Protein AF-A0A7S1H523-F1 (afdb_monomer_lite)

Organism: NCBI:txid33649

Secondary structure (DSSP, 8-state):
-HHHHHHHHHHHHHHHHHHHHHHHHHHHH-HHHHHHTTTTPPPGGGSTT---HHHHHHHHHHHHHH--HHHHHHHHHHHHHHHTT--TTS-HHHHHHHH-SPPP---

Foldseek 3Di:
DVVVVVVVVVVVVVVVVVVVLLVLLCVQPNPVCVVPVCPPQDQLVPDPQSDQRVLLSVLVSCCRRPVCVVVSCVVCVVVVVLVVQDDPVDDPVVSVVVSPDDDDDDD

pLDDT: mean 85.49, std 13.25, range [42.16, 98.44]

Radius of gyration: 18.74 Å; chains: 1; bounding box: 53×31×42 Å

Structure (mmCIF, N/CA/C/O backbone):
data_AF-A0A7S1H523-F1
#
_entry.id   AF-A0A7S1H523-F1
#
loop_
_atom_site.group_PDB
_atom_site.id
_atom_site.type_symbol
_atom_site.label_atom_id
_atom_site.label_alt_id
_atom_site.label_comp_id
_atom_site.label_asym_id
_atom_site.label_entity_id
_atom_site.label_seq_id
_atom_site.pdbx_PDB_ins_code
_atom_site.Cartn_x
_atom_site.Cartn_y
_atom_site.Cartn_z
_atom_site.occupancy
_atom_site.B_iso_or_equiv
_atom_site.auth_seq_id
_atom_site.auth_comp_id
_atom_site.auth_asym_id
_atom_site.auth_atom_id
_atom_site.pdbx_PDB_model_num
ATOM 1 N N . HIS A 1 1 ? -36.686 19.064 3.602 1.00 57.94 1 HIS A N 1
ATOM 2 C CA . HIS A 1 1 ? -36.264 18.613 4.942 1.00 57.94 1 HIS A CA 1
ATOM 3 C C . HIS A 1 1 ? -35.858 17.137 4.972 1.00 57.94 1 HIS A C 1
ATOM 5 O O . HIS A 1 1 ? -34.732 16.890 5.360 1.00 57.94 1 HIS A O 1
ATOM 11 N N . LEU A 1 2 ? -36.678 16.188 4.489 1.00 59.16 2 LEU A N 1
ATOM 12 C CA . LEU A 1 2 ? -36.365 14.738 4.492 1.00 59.16 2 LEU A CA 1
ATOM 13 C C . LEU A 1 2 ? -35.076 14.328 3.739 1.00 59.16 2 LEU A C 1
ATOM 15 O O . LEU A 1 2 ? -34.308 13.517 4.229 1.00 59.16 2 LEU A O 1
ATOM 19 N N . LEU A 1 3 ? -34.782 14.931 2.582 1.00 65.19 3 LEU A N 1
ATOM 20 C CA . LEU A 1 3 ? -33.581 14.584 1.800 1.00 65.19 3 LEU A CA 1
ATOM 21 C C . LEU A 1 3 ? -32.260 15.055 2.431 1.00 65.19 3 LEU A C 1
ATOM 23 O O . LEU A 1 3 ? -31.222 14.461 2.170 1.00 65.19 3 LEU A O 1
ATOM 27 N N . LEU A 1 4 ? -32.284 16.123 3.234 1.00 64.56 4 LEU A N 1
ATOM 28 C CA . LEU A 1 4 ? -31.086 16.632 3.914 1.00 64.56 4 LEU A CA 1
ATOM 29 C C . LEU A 1 4 ? -30.736 15.757 5.123 1.00 64.56 4 LEU A C 1
ATOM 31 O O . LEU A 1 4 ? -29.578 15.384 5.268 1.00 64.56 4 LEU A O 1
ATOM 35 N N . SER A 1 5 ? -31.740 15.335 5.902 1.00 73.06 5 SER A N 1
ATOM 36 C CA . SER A 1 5 ? -31.536 14.423 7.036 1.00 73.06 5 SER A CA 1
ATOM 37 C C . SER A 1 5 ? -31.025 13.046 6.605 1.00 73.06 5 SER A C 1
ATOM 39 O O . SER A 1 5 ? -30.196 12.459 7.294 1.00 73.06 5 SER A O 1
ATOM 41 N N . ASP A 1 6 ? -31.460 12.546 5.443 1.00 76.31 6 ASP A N 1
ATOM 42 C CA . ASP A 1 6 ? -30.978 11.265 4.909 1.00 76.31 6 ASP A CA 1
ATOM 43 C C . ASP A 1 6 ? -29.509 11.346 4.452 1.00 76.31 6 ASP A C 1
ATOM 45 O O . ASP A 1 6 ? -28.746 10.395 4.621 1.00 76.31 6 ASP A O 1
ATOM 49 N N . GLN A 1 7 ? -29.079 12.483 3.891 1.00 76.38 7 GLN A N 1
ATOM 50 C CA . GLN A 1 7 ? -27.676 12.697 3.509 1.00 76.38 7 GLN A CA 1
ATOM 51 C C . GLN A 1 7 ? -26.766 12.877 4.731 1.00 76.38 7 GLN A C 1
ATOM 53 O O . GLN A 1 7 ? -25.650 12.354 4.739 1.00 76.38 7 GLN A O 1
ATOM 58 N N . GLU A 1 8 ? -27.242 13.574 5.764 1.00 76.19 8 GLU A N 1
ATOM 59 C CA . GLU A 1 8 ? -26.531 13.733 7.038 1.00 76.19 8 GLU A CA 1
ATOM 60 C C . GLU A 1 8 ? -26.325 12.375 7.731 1.00 76.19 8 GLU A C 1
ATOM 62 O O . GLU A 1 8 ? -25.193 12.031 8.077 1.00 76.19 8 GLU A O 1
ATOM 67 N N . ASP A 1 9 ? -27.361 11.533 7.813 1.00 87.81 9 ASP A N 1
ATOM 68 C CA . ASP A 1 9 ? -27.249 10.180 8.382 1.00 87.81 9 ASP A CA 1
ATOM 69 C C . ASP A 1 9 ? -26.283 9.283 7.576 1.00 87.81 9 ASP A C 1
ATOM 71 O O . ASP A 1 9 ? -25.465 8.552 8.144 1.00 87.81 9 ASP A O 1
ATOM 75 N N . LEU A 1 10 ? -26.289 9.370 6.240 1.00 90.62 10 LEU A N 1
ATOM 76 C CA . LEU A 1 10 ? -25.325 8.648 5.399 1.00 90.62 10 LEU A CA 1
ATOM 77 C C . LEU A 1 10 ? -23.876 9.091 5.646 1.00 90.62 10 LEU A C 1
ATOM 79 O O . LEU A 1 10 ? -22.974 8.244 5.702 1.00 90.62 10 LEU A O 1
ATOM 83 N N . ALA A 1 11 ? -23.641 10.396 5.791 1.00 92.12 11 ALA A N 1
ATOM 84 C CA . ALA A 1 11 ? -22.318 10.943 6.069 1.00 92.12 11 ALA A CA 1
ATOM 85 C C . ALA A 1 11 ? -21.802 10.477 7.436 1.00 92.12 11 ALA A C 1
ATOM 87 O O . ALA A 1 11 ? -20.668 10.002 7.544 1.00 92.12 11 ALA A O 1
ATOM 88 N N . GLU A 1 12 ? -22.651 10.510 8.462 1.00 94.50 12 GLU A N 1
ATOM 89 C CA . GLU A 1 12 ? -22.288 10.023 9.788 1.00 94.50 12 GLU A CA 1
ATOM 90 C C . GLU A 1 12 ? -21.978 8.523 9.802 1.00 94.50 12 GLU A C 1
ATOM 92 O O . GLU A 1 12 ? -20.989 8.089 10.399 1.00 94.50 12 GLU A O 1
ATOM 97 N N . ARG A 1 13 ? -22.797 7.705 9.127 1.00 92.38 13 ARG A N 1
ATOM 98 C CA . ARG A 1 13 ? -22.548 6.259 9.002 1.00 92.38 13 ARG A CA 1
ATOM 99 C C . ARG A 1 13 ? -21.207 5.991 8.332 1.00 92.38 13 ARG A C 1
ATOM 101 O O . ARG A 1 13 ? -20.445 5.156 8.824 1.00 92.38 13 ARG A O 1
ATOM 108 N N . ARG A 1 14 ? -20.897 6.717 7.253 1.00 94.94 14 ARG A N 1
ATOM 109 C CA . ARG A 1 14 ? -19.602 6.625 6.569 1.00 94.94 14 ARG A CA 1
ATOM 110 C C . ARG A 1 14 ? -18.462 6.976 7.519 1.00 94.94 14 ARG A C 1
ATOM 112 O O . ARG A 1 14 ? -17.531 6.185 7.638 1.00 94.94 14 ARG A O 1
ATOM 119 N N . GLN A 1 15 ? -18.568 8.089 8.244 1.00 96.00 15 GLN A N 1
ATOM 120 C CA . GLN A 1 15 ? -17.536 8.515 9.188 1.00 96.00 15 GLN A CA 1
ATOM 121 C C . GLN A 1 15 ? -17.303 7.475 10.289 1.00 96.00 15 GLN A C 1
ATOM 123 O O . GLN A 1 15 ? -16.158 7.154 10.606 1.00 96.00 15 GLN A O 1
ATOM 128 N N . ARG A 1 16 ? -18.374 6.890 10.843 1.00 96.56 16 ARG A N 1
ATOM 129 C CA . ARG A 1 16 ? -18.271 5.826 11.854 1.00 96.56 16 ARG A CA 1
ATOM 130 C C . ARG A 1 16 ? -17.519 4.605 11.325 1.00 96.56 16 ARG A C 1
ATOM 132 O O . ARG A 1 16 ? -16.677 4.057 12.033 1.00 96.56 16 ARG A O 1
ATOM 139 N N . VAL A 1 17 ? -17.802 4.180 10.093 1.00 95.88 17 VAL A N 1
ATOM 140 C CA . VAL A 1 17 ? -17.089 3.061 9.457 1.00 95.88 17 VAL A CA 1
ATOM 141 C C . VAL A 1 17 ? -15.624 3.421 9.209 1.00 95.88 17 VAL A C 1
ATOM 143 O O . VAL A 1 17 ? -14.749 2.651 9.597 1.00 95.88 17 VAL A O 1
ATOM 146 N N . SER A 1 18 ? -15.345 4.600 8.650 1.00 96.19 18 SER A N 1
ATOM 147 C CA . SER A 1 18 ? -13.979 5.076 8.409 1.00 96.19 18 SER A CA 1
ATOM 148 C C . SER A 1 18 ? -13.147 5.128 9.691 1.00 96.19 18 SER A C 1
ATOM 150 O O . SER A 1 18 ? -12.031 4.618 9.701 1.00 96.19 18 SER A O 1
ATOM 152 N N . ASN A 1 19 ? -13.701 5.645 10.791 1.00 97.56 19 ASN A N 1
ATOM 153 C CA . ASN A 1 19 ? -13.006 5.705 12.081 1.00 97.56 19 ASN A CA 1
ATOM 154 C C . ASN A 1 19 ? -12.680 4.310 12.626 1.00 97.56 19 ASN A C 1
ATOM 156 O O . ASN A 1 19 ? -11.587 4.085 13.138 1.00 97.56 19 ASN A O 1
ATOM 160 N N . ARG A 1 20 ? -13.613 3.357 12.501 1.00 97.56 20 ARG A N 1
ATOM 161 C CA . ARG A 1 20 ? -13.384 1.969 12.931 1.00 97.56 20 ARG A CA 1
ATOM 162 C C . ARG A 1 20 ? -12.293 1.290 12.110 1.00 97.56 20 ARG A C 1
ATOM 164 O O . ARG A 1 20 ? -11.478 0.574 12.679 1.00 97.56 20 ARG A O 1
ATOM 171 N N . LEU A 1 21 ? -12.273 1.517 10.797 1.00 97.12 21 LEU A N 1
ATOM 172 C CA . LEU A 1 21 ? -11.241 0.977 9.913 1.00 97.12 21 LEU A CA 1
ATOM 173 C C . LEU A 1 21 ? -9.871 1.590 10.218 1.00 97.12 21 LEU A C 1
ATOM 175 O O . LEU A 1 21 ? -8.910 0.844 10.382 1.00 97.12 21 LEU A O 1
ATOM 179 N N . ALA A 1 22 ? -9.793 2.918 10.355 1.00 96.00 22 ALA A N 1
ATOM 180 C CA . ALA A 1 22 ? -8.558 3.619 10.706 1.00 96.00 22 ALA A CA 1
ATOM 181 C C . ALA A 1 22 ? -7.992 3.119 12.042 1.00 96.00 22 ALA A C 1
ATOM 183 O O . ALA A 1 22 ? -6.829 2.733 12.112 1.00 96.00 22 ALA A O 1
ATOM 184 N N . LYS A 1 23 ? -8.845 3.009 13.068 1.00 97.81 23 LYS A N 1
ATOM 185 C CA . LYS A 1 23 ? -8.444 2.468 14.368 1.00 97.81 23 LYS A CA 1
ATOM 186 C C . LYS A 1 23 ? -7.958 1.020 14.282 1.00 97.81 23 LYS A C 1
ATOM 188 O O . LYS A 1 23 ? -6.941 0.702 14.877 1.00 97.81 23 LYS A O 1
ATOM 193 N N . ALA A 1 24 ? -8.638 0.152 13.530 1.00 97.88 24 ALA A N 1
ATOM 194 C CA . ALA A 1 24 ? -8.192 -1.233 13.359 1.00 97.88 24 ALA A CA 1
ATOM 195 C C . ALA A 1 24 ? -6.800 -1.321 12.707 1.00 97.88 24 ALA A C 1
ATOM 197 O O . ALA A 1 24 ? -5.993 -2.163 13.086 1.00 97.88 24 ALA A O 1
ATOM 198 N N . MET A 1 25 ? -6.504 -0.437 11.752 1.00 97.81 25 MET A N 1
ATOM 199 C CA . MET A 1 25 ? -5.182 -0.360 11.136 1.00 97.81 25 MET A CA 1
ATOM 200 C C . MET A 1 25 ? -4.112 0.119 12.129 1.00 97.81 25 MET A C 1
ATOM 202 O O . MET A 1 25 ? -3.054 -0.501 12.210 1.00 97.81 25 MET A O 1
ATOM 206 N N . GLU A 1 26 ? -4.394 1.168 12.909 1.00 98.31 26 GLU A N 1
ATOM 207 C CA . GLU A 1 26 ? -3.496 1.653 13.970 1.00 98.31 26 GLU A CA 1
ATOM 208 C C . GLU A 1 26 ? -3.268 0.606 15.071 1.00 98.31 26 GLU A C 1
ATOM 210 O O . GLU A 1 26 ? -2.137 0.437 15.515 1.00 98.31 26 GLU A O 1
ATOM 215 N N . ASP A 1 27 ? -4.309 -0.124 15.481 1.00 98.38 27 ASP A N 1
ATOM 216 C CA . ASP A 1 27 ? -4.226 -1.148 16.529 1.00 98.38 27 ASP A CA 1
ATOM 217 C C . ASP A 1 27 ? -3.318 -2.324 16.117 1.00 98.38 27 ASP A C 1
ATOM 219 O O . ASP A 1 27 ? -2.673 -2.931 16.971 1.00 98.38 27 ASP A O 1
ATOM 223 N N . VAL A 1 28 ? -3.247 -2.643 14.818 1.00 98.44 28 VAL A N 1
ATOM 224 C CA . VAL A 1 28 ? -2.412 -3.737 14.291 1.00 98.44 28 VAL A CA 1
ATOM 225 C C . VAL A 1 28 ? -0.995 -3.278 13.947 1.00 98.44 28 VAL A C 1
ATOM 227 O O . VAL A 1 28 ? -0.031 -3.980 14.243 1.00 98.44 28 VAL A O 1
ATOM 230 N N . LEU A 1 29 ? -0.858 -2.132 13.280 1.00 97.94 29 LEU A N 1
ATOM 231 C CA . LEU A 1 29 ? 0.418 -1.688 12.708 1.00 97.94 29 LEU A CA 1
ATOM 232 C C . LEU A 1 29 ? 1.156 -0.664 13.576 1.00 97.94 29 LEU A C 1
ATOM 234 O O . LEU A 1 29 ? 2.352 -0.450 13.388 1.00 97.94 29 LEU A O 1
ATOM 238 N N . GLY A 1 30 ? 0.459 -0.034 14.519 1.00 98.31 30 GLY A N 1
ATOM 239 C CA . GLY A 1 30 ? 0.955 1.099 15.287 1.00 98.31 30 GLY A CA 1
ATOM 240 C C . GLY A 1 30 ? 0.784 2.426 14.545 1.00 98.31 30 GLY A C 1
ATOM 241 O O . GLY A 1 30 ? 0.974 2.526 13.331 1.00 98.31 30 GLY A O 1
ATOM 242 N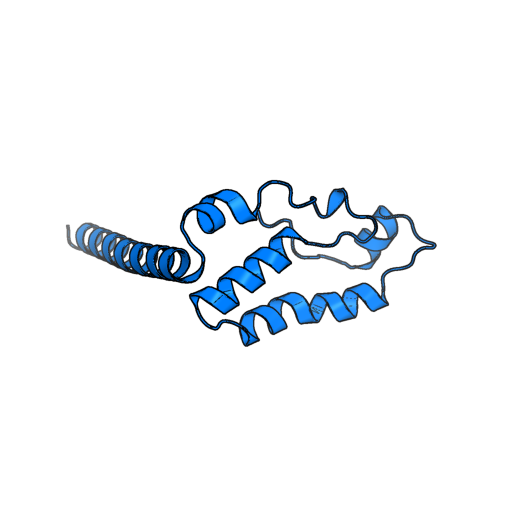 N . LYS A 1 31 ? 0.447 3.476 15.301 1.00 97.38 31 LYS A N 1
ATOM 243 C CA . LYS A 1 31 ? 0.203 4.819 14.763 1.00 97.38 31 LYS A CA 1
ATOM 244 C C . LYS A 1 31 ? 1.399 5.387 13.990 1.00 97.38 31 LYS A C 1
ATOM 246 O O . LYS A 1 31 ? 1.216 5.899 12.890 1.00 97.38 31 LYS A O 1
ATOM 251 N N . ASP A 1 32 ? 2.610 5.234 14.521 1.00 98.12 32 ASP A N 1
ATOM 252 C CA . ASP A 1 32 ? 3.827 5.749 13.882 1.00 98.12 32 ASP A CA 1
ATOM 253 C C . ASP A 1 32 ? 4.024 5.161 12.480 1.00 98.12 32 ASP A C 1
ATOM 255 O O . ASP A 1 32 ? 4.353 5.883 11.538 1.00 98.12 32 ASP A O 1
ATOM 259 N N . TRP A 1 33 ? 3.768 3.860 12.310 1.00 97.38 33 TRP A N 1
ATOM 260 C CA . TRP A 1 33 ? 3.817 3.217 11.000 1.00 97.38 33 TRP A CA 1
ATOM 261 C C . TRP A 1 33 ? 2.712 3.735 10.082 1.00 97.38 33 TRP A C 1
ATOM 263 O O . TRP A 1 33 ? 2.989 4.106 8.944 1.00 97.38 33 TRP A O 1
ATOM 273 N N . VAL A 1 34 ? 1.466 3.794 10.564 1.00 97.06 34 VAL A N 1
ATOM 274 C CA . VAL A 1 34 ? 0.324 4.290 9.777 1.00 97.06 34 VAL A CA 1
ATOM 275 C C . VAL A 1 34 ? 0.585 5.696 9.230 1.00 97.06 34 VAL A C 1
ATOM 277 O O . VAL A 1 34 ? 0.290 5.957 8.062 1.00 97.06 34 VAL A O 1
ATOM 280 N N . ASP A 1 35 ? 1.209 6.563 10.024 1.00 96.50 35 ASP A N 1
ATOM 281 C CA . ASP A 1 35 ? 1.516 7.937 9.631 1.00 96.50 35 ASP A CA 1
ATOM 282 C C . ASP A 1 35 ? 2.708 8.044 8.658 1.00 96.50 35 ASP A C 1
ATOM 284 O O . ASP A 1 35 ? 2.809 9.027 7.923 1.00 96.50 35 ASP A O 1
ATOM 288 N N . SER A 1 36 ? 3.615 7.057 8.625 1.00 96.56 36 SER A N 1
ATOM 289 C CA . SER A 1 36 ? 4.929 7.209 7.972 1.00 96.56 36 SER A CA 1
ATOM 290 C C . SER A 1 36 ? 5.337 6.112 6.986 1.00 96.56 36 SER A C 1
ATOM 292 O O . SER A 1 36 ? 6.358 6.268 6.322 1.00 96.56 36 SER A O 1
ATOM 294 N N . TRP A 1 37 ? 4.558 5.042 6.807 1.00 95.31 37 TRP A N 1
ATOM 295 C CA . TRP A 1 37 ? 4.955 3.882 5.985 1.00 95.31 37 TRP A CA 1
ATOM 296 C C . TRP A 1 37 ? 5.319 4.225 4.529 1.00 95.31 37 TRP A C 1
ATOM 298 O O . TRP A 1 37 ? 6.073 3.496 3.889 1.00 95.31 37 TRP A O 1
ATOM 308 N N . HIS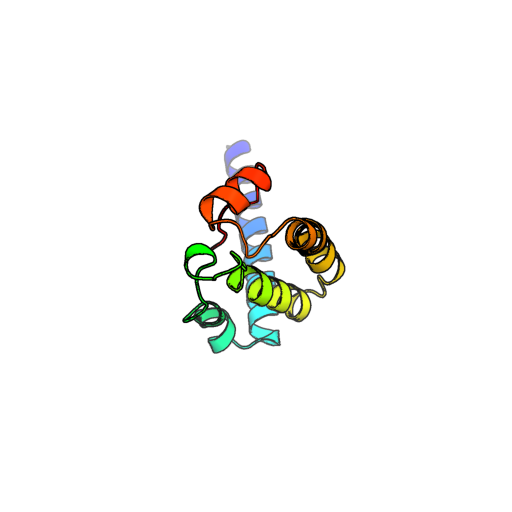 A 1 38 ? 4.766 5.314 3.989 1.00 92.62 38 HIS A N 1
ATOM 309 C CA . HIS A 1 38 ? 5.001 5.785 2.622 1.00 92.62 38 HIS A CA 1
ATOM 310 C C . HIS A 1 38 ? 6.255 6.672 2.503 1.00 92.62 38 HIS A C 1
ATOM 312 O O . HIS A 1 38 ? 6.753 6.909 1.400 1.00 92.62 38 HIS A O 1
ATOM 318 N N . VAL A 1 39 ? 6.785 7.172 3.623 1.00 93.75 39 VAL A N 1
ATOM 319 C CA . VAL A 1 39 ? 7.934 8.080 3.649 1.00 93.75 39 VAL A CA 1
ATOM 320 C C . VAL A 1 39 ? 9.192 7.332 3.215 1.00 93.75 39 VAL A C 1
ATOM 322 O O . VAL A 1 39 ? 9.531 6.276 3.739 1.00 93.75 39 VAL A O 1
ATOM 325 N N . GLY A 1 40 ? 9.901 7.891 2.232 1.00 89.50 40 GLY A N 1
ATOM 326 C CA . GLY A 1 40 ? 11.120 7.292 1.683 1.00 89.50 40 GLY A CA 1
ATOM 327 C C . GLY A 1 40 ? 10.879 6.140 0.703 1.00 89.50 40 GLY A C 1
ATOM 328 O O . GLY A 1 40 ? 11.845 5.602 0.161 1.00 89.50 40 GLY A O 1
ATOM 329 N N . VAL A 1 41 ? 9.621 5.780 0.419 1.00 89.69 41 VAL A N 1
ATOM 330 C CA . VAL A 1 41 ? 9.306 4.754 -0.578 1.00 89.69 41 VAL A CA 1
ATOM 331 C C . VAL A 1 41 ? 9.553 5.307 -1.994 1.00 89.69 41 VAL A C 1
ATOM 333 O O . VAL A 1 41 ? 8.990 6.345 -2.353 1.00 89.69 41 VAL A O 1
ATOM 336 N N . PRO A 1 42 ? 10.381 4.648 -2.832 1.00 85.50 42 PRO A N 1
ATOM 337 C CA . PRO A 1 42 ? 10.706 5.155 -4.162 1.00 85.50 42 PRO A CA 1
ATOM 338 C C . PRO A 1 42 ? 9.490 5.213 -5.088 1.00 85.50 42 PRO A C 1
ATOM 340 O O . PRO A 1 42 ? 8.721 4.252 -5.198 1.00 85.50 42 PRO A O 1
ATOM 343 N N . ASN A 1 43 ? 9.379 6.305 -5.847 1.00 81.81 43 ASN A N 1
ATOM 344 C CA . ASN A 1 43 ? 8.364 6.431 -6.884 1.00 81.81 43 ASN A CA 1
ATOM 345 C C . ASN A 1 43 ? 8.595 5.377 -7.985 1.00 81.81 43 ASN A C 1
ATOM 347 O O . ASN A 1 43 ? 9.731 5.083 -8.365 1.00 81.81 43 ASN A O 1
ATOM 351 N N . ALA A 1 44 ? 7.519 4.831 -8.555 1.00 82.06 44 ALA A N 1
ATOM 352 C CA . ALA A 1 44 ? 7.625 3.912 -9.688 1.00 82.06 44 ALA A CA 1
ATOM 353 C C . ALA A 1 44 ? 8.433 4.528 -10.845 1.00 82.06 44 ALA A C 1
ATOM 355 O O . ALA A 1 44 ? 9.279 3.860 -11.430 1.00 82.06 44 ALA A O 1
ATOM 356 N N . HIS A 1 45 ? 8.277 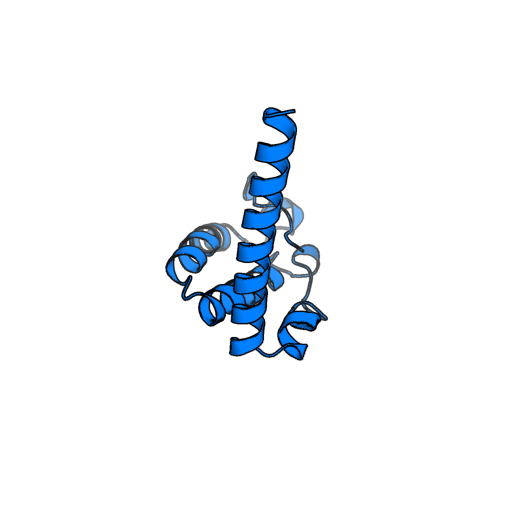5.829 -11.103 1.00 80.94 45 HIS A N 1
ATOM 357 C CA . HIS A 1 45 ? 9.018 6.543 -12.142 1.00 80.94 45 HIS A CA 1
ATOM 358 C C . HIS A 1 45 ? 10.526 6.619 -11.926 1.00 80.94 45 HIS A C 1
ATOM 360 O O . HIS A 1 45 ? 11.264 6.773 -12.906 1.00 80.94 45 HIS A O 1
ATOM 366 N N . THR A 1 46 ? 10.984 6.498 -10.680 1.00 83.75 46 THR A N 1
ATOM 367 C CA . THR A 1 46 ? 12.408 6.459 -10.332 1.00 83.75 46 THR A CA 1
ATOM 368 C C . THR A 1 46 ? 12.960 5.033 -10.298 1.00 83.75 46 THR A C 1
ATOM 370 O O . THR A 1 46 ? 14.167 4.855 -10.194 1.00 83.75 46 THR A O 1
ATOM 373 N N . SER A 1 47 ? 12.107 4.009 -10.410 1.00 82.06 47 SER A N 1
ATOM 374 C CA . SER A 1 47 ? 12.518 2.607 -10.508 1.00 82.06 47 SER A CA 1
ATOM 375 C C . SER A 1 47 ? 12.860 2.223 -11.949 1.00 82.06 47 SER A C 1
ATOM 377 O O . SER A 1 47 ? 12.120 2.545 -12.881 1.00 82.06 47 SER A O 1
ATOM 379 N N . THR A 1 48 ? 13.933 1.448 -12.130 1.00 80.81 48 THR A N 1
ATOM 380 C CA .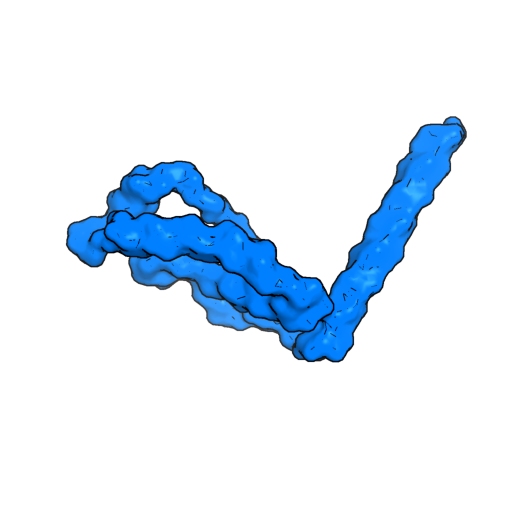 THR A 1 48 ? 14.330 0.873 -13.428 1.00 80.81 48 THR A CA 1
ATOM 381 C C . THR A 1 48 ? 13.203 0.082 -14.090 1.00 80.81 48 THR A C 1
ATOM 383 O O . THR A 1 48 ? 13.055 0.137 -15.305 1.00 80.81 48 THR A O 1
ATOM 386 N N . HIS A 1 49 ? 12.387 -0.613 -13.294 1.00 80.75 49 HIS A N 1
ATOM 387 C CA . HIS A 1 49 ? 11.337 -1.518 -13.770 1.00 80.75 49 HIS A CA 1
ATOM 388 C C . HIS A 1 49 ? 9.925 -0.962 -13.562 1.00 80.75 49 HIS A C 1
ATOM 390 O O . HIS A 1 49 ? 8.955 -1.709 -13.650 1.00 80.75 49 HIS A O 1
ATOM 396 N N . GLN A 1 50 ? 9.791 0.336 -13.256 1.00 81.75 50 GLN A N 1
ATOM 397 C CA . GLN A 1 50 ? 8.498 0.960 -12.950 1.00 81.75 50 GLN A CA 1
ATOM 398 C C . GLN A 1 50 ? 7.748 0.270 -11.792 1.00 81.75 50 GLN A C 1
ATOM 400 O O . GLN A 1 50 ? 6.519 0.242 -11.762 1.00 81.75 50 GLN A O 1
ATOM 405 N N . THR A 1 51 ? 8.473 -0.295 -10.823 1.00 82.69 51 THR A N 1
ATOM 406 C CA . THR A 1 51 ? 7.869 -1.025 -9.703 1.00 82.69 51 THR A CA 1
ATOM 407 C C . THR A 1 51 ? 7.073 -0.087 -8.793 1.00 82.69 51 THR A C 1
ATOM 409 O O . THR A 1 51 ? 7.603 0.897 -8.276 1.00 82.69 51 THR A O 1
ATOM 412 N N . HIS A 1 52 ? 5.807 -0.421 -8.537 1.00 84.12 52 HIS A N 1
ATOM 413 C CA . HIS A 1 52 ? 4.933 0.309 -7.614 1.00 84.12 52 HIS A CA 1
ATOM 414 C C . HIS A 1 52 ? 5.208 -0.097 -6.155 1.00 84.12 52 HIS A C 1
ATOM 416 O O . HIS A 1 52 ? 4.398 -0.797 -5.546 1.00 84.12 52 HIS A O 1
ATOM 422 N N . HIS A 1 53 ? 6.347 0.326 -5.593 1.00 87.06 53 HIS A N 1
ATOM 423 C CA . HIS A 1 53 ? 6.749 -0.014 -4.218 1.00 87.06 53 HIS A CA 1
ATOM 424 C C . HIS A 1 53 ? 5.708 0.421 -3.180 1.00 87.06 53 HIS A C 1
ATOM 426 O O . HIS A 1 53 ? 5.321 -0.384 -2.337 1.00 87.06 53 HIS A O 1
ATOM 432 N N . THR A 1 54 ? 5.182 1.644 -3.295 1.00 89.44 54 THR A N 1
ATOM 433 C CA . THR A 1 54 ? 4.135 2.167 -2.402 1.00 89.44 54 THR A CA 1
ATOM 434 C C . THR A 1 54 ? 2.903 1.270 -2.388 1.00 89.44 54 THR A C 1
ATOM 436 O O . THR A 1 54 ? 2.376 0.958 -1.327 1.00 89.44 54 THR A O 1
ATOM 439 N N . GLY A 1 55 ? 2.489 0.757 -3.549 1.00 88.81 55 GLY A N 1
ATOM 440 C CA . GLY A 1 55 ? 1.354 -0.159 -3.623 1.00 88.81 55 GLY A CA 1
ATOM 441 C C . GLY A 1 55 ? 1.609 -1.506 -2.931 1.00 88.81 55 GLY A C 1
ATOM 442 O O . GLY A 1 55 ? 0.664 -2.106 -2.427 1.00 88.81 55 GLY A O 1
ATOM 443 N N . ILE A 1 56 ? 2.864 -1.980 -2.888 1.00 90.19 56 ILE A N 1
ATOM 444 C CA . ILE A 1 56 ? 3.224 -3.253 -2.243 1.00 90.19 56 ILE A CA 1
ATOM 445 C C 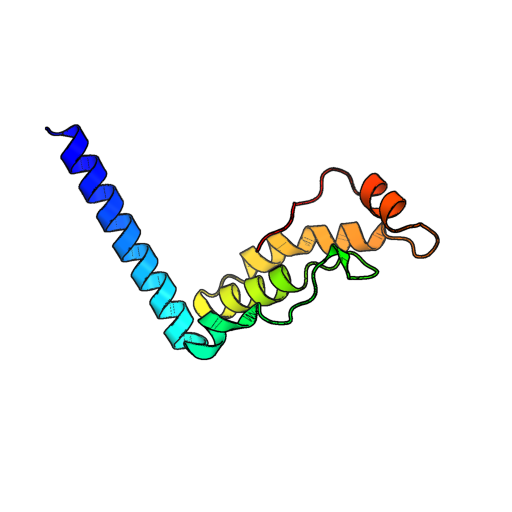. ILE A 1 56 ? 3.123 -3.078 -0.730 1.00 90.19 56 ILE A C 1
ATOM 447 O O . ILE A 1 56 ? 2.507 -3.899 -0.054 1.00 90.19 56 ILE A O 1
ATOM 451 N N . VAL A 1 57 ? 3.680 -1.980 -0.209 1.00 93.81 57 VAL A N 1
ATOM 452 C CA . VAL A 1 57 ? 3.592 -1.650 1.219 1.00 93.81 57 VAL A CA 1
ATOM 453 C C . VAL A 1 57 ? 2.139 -1.377 1.619 1.00 93.81 57 VAL A C 1
ATOM 455 O O . VAL A 1 57 ? 1.678 -1.864 2.648 1.00 93.81 57 VAL A O 1
ATOM 458 N N . TRP A 1 58 ? 1.369 -0.700 0.765 1.00 93.88 58 TRP A N 1
ATOM 459 C CA . TRP A 1 58 ? -0.066 -0.522 0.967 1.00 93.88 58 TRP A CA 1
ATOM 460 C C . TRP A 1 58 ? -0.804 -1.864 1.043 1.00 93.88 58 TRP A C 1
ATOM 462 O O . TRP A 1 58 ? -1.543 -2.093 1.996 1.00 93.88 58 TRP A O 1
ATOM 472 N N . ALA A 1 59 ? -0.570 -2.783 0.101 1.00 94.19 59 ALA A N 1
ATOM 473 C CA . ALA A 1 59 ? -1.185 -4.110 0.115 1.00 94.19 59 ALA A CA 1
ATOM 474 C C . ALA A 1 59 ? -0.816 -4.908 1.376 1.00 94.19 59 ALA A C 1
ATOM 476 O O . ALA A 1 59 ? -1.683 -5.556 1.960 1.00 94.19 59 ALA A O 1
ATOM 477 N N . TYR A 1 60 ? 0.434 -4.810 1.836 1.00 95.94 60 TYR A N 1
ATOM 478 C CA . TYR A 1 60 ? 0.849 -5.362 3.125 1.00 95.94 60 TYR A CA 1
ATOM 479 C C . TYR A 1 60 ? 0.004 -4.793 4.274 1.00 95.94 60 TYR A C 1
ATOM 481 O O . TYR A 1 60 ? -0.554 -5.569 5.049 1.00 95.94 60 TYR A O 1
ATOM 489 N N . ASN A 1 61 ? -0.185 -3.471 4.337 1.00 96.94 61 ASN A N 1
ATOM 490 C CA . ASN A 1 61 ? -1.009 -2.838 5.371 1.00 96.94 61 ASN A CA 1
ATOM 491 C C . ASN A 1 61 ? -2.463 -3.349 5.350 1.00 96.94 61 ASN A C 1
ATOM 493 O O . ASN A 1 61 ? -3.030 -3.609 6.409 1.00 96.94 61 ASN A O 1
ATOM 497 N N . LEU A 1 62 ? -3.057 -3.551 4.165 1.00 97.06 62 LEU A N 1
ATOM 498 C CA . LEU A 1 62 ? -4.412 -4.111 4.030 1.00 97.06 62 LEU A CA 1
ATOM 499 C C . LEU A 1 62 ? -4.507 -5.555 4.539 1.00 97.06 62 LEU A C 1
ATOM 501 O O . LEU A 1 62 ? -5.497 -5.936 5.166 1.00 97.06 62 LEU A O 1
ATOM 505 N N . ILE A 1 63 ? -3.490 -6.370 4.246 1.00 97.88 63 ILE A N 1
ATOM 506 C CA . ILE A 1 63 ? -3.424 -7.762 4.698 1.00 97.88 63 ILE A CA 1
ATOM 507 C C . ILE A 1 63 ? -3.353 -7.808 6.221 1.00 97.88 63 ILE A C 1
ATOM 509 O O . ILE A 1 63 ? -4.114 -8.552 6.832 1.00 97.88 63 ILE A O 1
ATOM 513 N N . GLN A 1 64 ? -2.481 -6.998 6.824 1.00 98.06 64 GLN A N 1
ATOM 514 C CA . GLN A 1 64 ? -2.319 -6.971 8.276 1.00 98.06 64 GLN A CA 1
ATOM 515 C C . GLN A 1 64 ? -3.577 -6.446 8.976 1.00 98.06 64 GLN A C 1
ATOM 517 O O . GLN A 1 64 ? -4.091 -7.094 9.881 1.00 98.06 64 GLN A O 1
ATOM 522 N N . ALA A 1 65 ? -4.106 -5.301 8.539 1.00 97.81 65 ALA A N 1
ATOM 523 C CA . ALA A 1 65 ? -5.223 -4.652 9.220 1.00 97.81 65 ALA A CA 1
ATOM 524 C C . ALA A 1 65 ? -6.559 -5.391 9.037 1.00 97.81 65 ALA A C 1
ATOM 526 O O . ALA A 1 65 ? -7.388 -5.398 9.947 1.00 97.81 65 ALA A O 1
ATOM 527 N N . TRP A 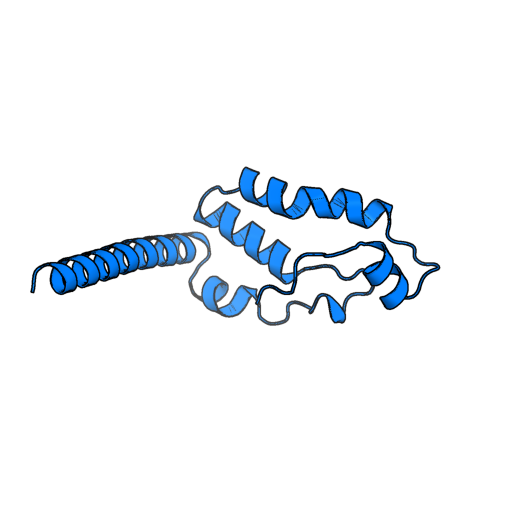1 66 ? -6.791 -5.989 7.860 1.00 97.56 66 TRP A N 1
ATOM 528 C CA . TRP A 1 66 ? -8.125 -6.450 7.452 1.00 97.56 66 TRP A CA 1
ATOM 529 C C . TRP A 1 66 ? -8.153 -7.833 6.784 1.00 97.56 66 TRP A C 1
ATOM 531 O O . TRP A 1 66 ? -9.203 -8.246 6.297 1.00 97.56 66 TRP A O 1
ATOM 541 N N . GLY A 1 67 ? -7.034 -8.563 6.733 1.00 97.44 67 GLY A N 1
ATOM 542 C CA . GLY A 1 67 ? -6.993 -9.915 6.159 1.00 97.44 67 GLY A CA 1
ATOM 543 C C . GLY A 1 67 ? -7.212 -9.964 4.642 1.00 97.44 67 GLY A C 1
ATOM 544 O O . GLY A 1 67 ? -7.609 -10.995 4.103 1.00 97.44 67 GLY A O 1
ATOM 545 N N . MET A 1 68 ? -6.962 -8.863 3.928 1.00 97.38 68 MET A N 1
ATOM 546 C CA . MET A 1 68 ? -7.294 -8.690 2.505 1.00 97.38 68 MET A CA 1
ATOM 547 C C . MET A 1 68 ? -6.285 -9.341 1.533 1.00 97.38 68 MET A C 1
ATOM 549 O O . MET A 1 68 ? -5.882 -8.732 0.540 1.00 97.38 68 MET A O 1
ATOM 553 N N . LEU A 1 69 ? -5.862 -10.584 1.794 1.00 96.44 69 LEU A N 1
ATOM 554 C CA . LEU A 1 69 ? -4.866 -11.281 0.965 1.00 96.44 69 LEU A CA 1
ATOM 555 C C . LEU A 1 69 ? -5.342 -11.514 -0.470 1.00 96.44 69 LEU A C 1
ATOM 557 O O . LEU A 1 69 ? -4.583 -11.271 -1.407 1.00 96.44 69 LEU A O 1
ATOM 561 N N . ASP A 1 70 ? -6.578 -11.965 -0.658 1.00 96.38 70 ASP A N 1
ATOM 562 C CA . ASP A 1 70 ? -7.078 -12.264 -2.003 1.00 96.38 70 ASP A CA 1
ATOM 563 C C . ASP A 1 70 ? -7.237 -10.987 -2.834 1.00 96.38 70 ASP A C 1
ATOM 565 O O . ASP A 1 70 ? -6.807 -10.943 -3.982 1.00 96.38 70 ASP A O 1
ATOM 569 N N . PHE A 1 71 ? -7.679 -9.890 -2.211 1.00 93.81 71 PHE A N 1
ATOM 570 C CA . PHE A 1 71 ? -7.667 -8.570 -2.846 1.00 93.81 71 PHE A CA 1
ATOM 571 C C . PHE A 1 71 ? -6.250 -8.141 -3.262 1.00 93.81 71 PHE A C 1
ATOM 573 O O . PHE A 1 71 ? -6.050 -7.638 -4.368 1.00 93.81 71 PHE A O 1
ATOM 580 N N . ALA A 1 72 ? -5.249 -8.339 -2.399 1.00 92.38 72 ALA A N 1
ATOM 581 C CA . ALA A 1 72 ? -3.864 -8.011 -2.725 1.00 92.38 72 ALA A CA 1
ATOM 582 C C . ALA A 1 72 ? -3.335 -8.847 -3.905 1.00 92.38 72 ALA A C 1
ATOM 584 O O . ALA A 1 72 ? -2.664 -8.304 -4.787 1.00 92.38 72 ALA A O 1
ATOM 585 N N . LYS A 1 73 ? -3.674 -10.143 -3.960 1.00 90.50 73 LYS A N 1
ATOM 586 C CA . LYS A 1 73 ? -3.340 -11.029 -5.086 1.00 90.50 73 LYS A CA 1
ATOM 587 C C . LYS A 1 73 ? -4.006 -10.575 -6.377 1.00 90.50 73 LYS A C 1
ATOM 589 O O . LYS A 1 73 ? -3.312 -10.457 -7.379 1.00 90.50 73 LYS A O 1
ATOM 594 N N . ASP A 1 74 ? -5.295 -10.252 -6.355 1.00 89.31 74 ASP A N 1
ATOM 595 C CA . ASP A 1 74 ? -6.002 -9.742 -7.534 1.00 89.31 74 ASP A CA 1
ATOM 596 C C . ASP A 1 74 ? -5.381 -8.430 -8.027 1.00 89.31 74 ASP A C 1
ATOM 598 O O . ASP A 1 74 ? -5.238 -8.194 -9.229 1.00 89.31 74 ASP A O 1
ATOM 602 N N . ARG A 1 75 ? -4.941 -7.582 -7.091 1.00 84.69 75 ARG A N 1
ATOM 603 C CA . ARG A 1 75 ? -4.335 -6.287 -7.403 1.00 84.69 75 ARG A CA 1
ATOM 604 C C . ARG A 1 75 ? -2.954 -6.397 -8.049 1.00 84.69 75 ARG A C 1
ATOM 606 O O . ARG A 1 75 ? -2.623 -5.549 -8.886 1.00 84.69 75 ARG A O 1
ATOM 613 N N . TYR A 1 76 ? -2.158 -7.391 -7.653 1.00 80.38 76 TYR A N 1
ATOM 614 C CA . TYR A 1 76 ? -0.773 -7.579 -8.101 1.00 80.38 76 TYR A CA 1
ATOM 615 C C . TYR A 1 76 ? -0.583 -8.694 -9.133 1.00 80.38 76 TYR A C 1
ATOM 617 O O . TYR A 1 76 ? 0.392 -8.656 -9.879 1.00 80.38 76 TYR A O 1
ATOM 625 N N . GLY A 1 77 ? -1.524 -9.626 -9.260 1.00 79.44 77 GLY A N 1
ATOM 626 C CA . GLY A 1 77 ? -1.502 -10.707 -10.248 1.00 79.44 77 GLY A CA 1
ATOM 627 C C . GLY A 1 77 ? -1.283 -10.225 -11.690 1.00 79.44 77 GLY A C 1
ATOM 628 O O . GLY A 1 77 ? -0.442 -10.790 -12.392 1.00 79.44 77 GLY A O 1
ATOM 629 N N . PRO A 1 78 ? -1.921 -9.127 -12.147 1.00 78.12 78 PRO A N 1
ATOM 630 C CA . PRO A 1 78 ? -1.651 -8.568 -13.472 1.00 78.12 78 PRO A CA 1
ATOM 631 C C . PRO A 1 78 ? -0.197 -8.114 -13.675 1.00 78.12 78 PRO A C 1
ATOM 633 O O . PRO A 1 78 ? 0.308 -8.163 -14.798 1.00 78.12 78 PRO A O 1
ATOM 636 N N . MET A 1 79 ? 0.502 -7.704 -12.608 1.00 74.06 79 MET A N 1
ATOM 637 C CA . MET A 1 79 ? 1.891 -7.245 -12.704 1.00 74.06 79 MET A CA 1
ATOM 638 C C . MET A 1 79 ? 2.859 -8.377 -13.059 1.00 74.06 79 MET A C 1
ATOM 640 O O . MET A 1 79 ? 3.854 -8.124 -13.734 1.00 74.06 79 MET A O 1
ATOM 644 N N . GLU A 1 80 ? 2.556 -9.623 -12.695 1.00 71.19 80 GLU A N 1
ATOM 645 C CA . GLU A 1 80 ? 3.357 -10.781 -13.105 1.00 71.19 80 GLU A CA 1
ATOM 646 C C . GLU A 1 80 ? 3.338 -10.960 -14.634 1.00 71.19 80 GLU A C 1
ATOM 648 O O . GLU A 1 80 ? 4.366 -11.193 -15.272 1.00 71.19 80 GLU A O 1
ATOM 653 N N . ASN A 1 81 ? 2.169 -10.771 -15.251 1.00 73.94 81 ASN A N 1
ATOM 654 C CA . ASN A 1 81 ? 2.023 -10.826 -16.705 1.00 73.94 81 ASN A CA 1
ATOM 655 C C . ASN A 1 81 ? 2.665 -9.623 -17.402 1.00 73.94 81 ASN A C 1
ATOM 657 O O . ASN A 1 81 ? 3.137 -9.745 -18.533 1.00 73.94 81 ASN A O 1
ATOM 661 N N . HIS A 1 82 ? 2.701 -8.468 -16.737 1.00 76.44 82 HIS A N 1
ATOM 662 C CA . HIS A 1 82 ? 3.427 -7.297 -17.217 1.00 76.44 82 HIS A CA 1
ATOM 663 C C . HIS A 1 82 ? 4.940 -7.539 -17.188 1.00 76.44 82 HIS A C 1
ATOM 665 O O . HIS A 1 82 ? 5.605 -7.287 -18.190 1.00 76.44 82 HIS A O 1
ATOM 671 N N . LEU A 1 83 ? 5.488 -8.106 -16.108 1.00 75.88 83 LEU A N 1
ATOM 672 C CA . LEU A 1 83 ? 6.924 -8.380 -15.998 1.00 75.88 83 LEU A CA 1
ATOM 673 C C . LEU A 1 83 ? 7.440 -9.249 -17.155 1.00 75.88 83 LEU A C 1
ATOM 675 O O . LEU A 1 83 ? 8.489 -8.951 -17.714 1.00 75.88 83 LEU A O 1
ATOM 679 N N . LYS A 1 84 ? 6.665 -10.251 -17.592 1.00 80.81 84 LYS A N 1
ATOM 680 C CA . LYS A 1 84 ? 6.997 -11.100 -18.755 1.00 80.81 84 LYS A CA 1
ATOM 681 C C . LYS A 1 84 ? 7.140 -10.321 -20.074 1.00 80.81 84 LYS A C 1
ATOM 683 O O . LYS A 1 84 ? 7.759 -10.820 -21.007 1.00 80.81 84 LYS A O 1
ATOM 688 N N . LYS A 1 85 ? 6.551 -9.124 -20.175 1.00 81.12 85 LYS A N 1
ATOM 689 C CA . LYS A 1 85 ? 6.621 -8.241 -21.353 1.00 81.12 85 LYS A CA 1
ATOM 690 C C . LYS A 1 85 ? 7.696 -7.158 -21.229 1.00 81.12 85 LYS A C 1
ATOM 692 O O . LYS A 1 85 ? 8.008 -6.510 -22.229 1.00 81.12 85 LYS A O 1
ATOM 697 N N . TRP A 1 86 ? 8.228 -6.938 -20.027 1.00 84.94 86 TRP A N 1
ATOM 698 C CA . TRP A 1 86 ? 9.291 -5.969 -19.791 1.00 84.94 86 TRP A CA 1
ATOM 699 C C . TRP A 1 86 ? 10.614 -6.488 -20.365 1.00 84.94 86 TRP A C 1
ATOM 701 O O . TRP A 1 86 ? 11.001 -7.624 -20.108 1.00 84.94 86 TRP A O 1
ATOM 711 N N . SER A 1 87 ? 11.323 -5.655 -21.128 1.00 88.38 87 SER A N 1
ATOM 712 C CA . SER A 1 87 ? 12.635 -5.993 -21.696 1.00 88.38 87 SER A CA 1
ATOM 713 C C . SER A 1 87 ? 13.683 -4.970 -21.270 1.00 88.38 87 SER A C 1
ATOM 715 O O . SER A 1 87 ? 13.425 -3.766 -21.292 1.00 88.38 87 SER A O 1
ATOM 717 N N . VAL A 1 88 ? 14.871 -5.453 -20.897 1.00 88.06 88 VAL A N 1
ATOM 718 C CA . VAL A 1 88 ? 16.031 -4.616 -20.544 1.00 88.06 88 VAL A CA 1
ATOM 719 C C . VAL A 1 88 ? 16.676 -3.947 -21.761 1.00 88.06 88 VAL A C 1
ATOM 721 O O . VAL A 1 88 ? 17.367 -2.948 -21.603 1.00 88.06 88 VAL A O 1
ATOM 724 N N . ASP A 1 89 ? 16.396 -4.450 -22.966 1.00 92.00 89 ASP A N 1
ATOM 725 C CA . ASP A 1 89 ? 16.903 -3.901 -24.231 1.00 92.00 89 ASP A CA 1
ATOM 726 C C . ASP A 1 89 ? 16.082 -2.696 -24.717 1.00 92.00 89 ASP A C 1
ATOM 728 O O . ASP A 1 89 ? 16.461 -2.016 -25.668 1.00 92.00 89 ASP A O 1
ATOM 732 N N . LYS A 1 90 ? 14.936 -2.434 -24.078 1.00 87.69 90 LYS A N 1
ATOM 733 C CA . LYS A 1 90 ? 14.050 -1.309 -24.381 1.00 87.69 90 LYS A CA 1
ATOM 734 C C . LYS A 1 90 ? 14.239 -0.188 -23.375 1.00 87.69 90 LYS A C 1
ATOM 736 O O . LYS A 1 90 ? 14.404 -0.409 -22.174 1.00 87.69 90 LYS A O 1
ATOM 741 N N . THR A 1 91 ? 14.090 1.043 -23.845 1.00 88.69 91 THR A N 1
ATOM 742 C CA . THR A 1 91 ? 13.962 2.195 -22.957 1.00 88.69 91 THR A CA 1
ATOM 743 C C . THR A 1 91 ? 12.702 2.076 -22.093 1.00 88.69 91 THR A C 1
ATOM 745 O O . THR A 1 91 ? 11.704 1.438 -22.448 1.00 88.69 91 THR A O 1
ATOM 748 N N . LYS A 1 92 ? 12.705 2.770 -20.952 1.00 82.12 92 LYS A N 1
ATOM 749 C CA . LYS A 1 92 ? 11.547 2.854 -20.050 1.00 82.12 92 LYS A CA 1
ATOM 750 C C . LYS A 1 92 ? 10.269 3.302 -20.775 1.00 82.12 92 LYS A C 1
ATOM 752 O O . LYS A 1 92 ? 9.202 2.748 -20.534 1.00 82.12 92 LYS A O 1
ATOM 757 N N . ALA A 1 93 ? 10.379 4.277 -21.679 1.00 84.19 93 ALA A N 1
ATOM 758 C CA . ALA A 1 93 ? 9.246 4.799 -22.441 1.00 84.19 93 ALA A CA 1
ATOM 759 C C . ALA A 1 93 ? 8.668 3.761 -23.419 1.00 84.19 93 ALA A C 1
ATOM 761 O O . ALA A 1 93 ? 7.449 3.626 -23.523 1.00 84.19 93 ALA A O 1
ATOM 762 N N . GLU A 1 94 ? 9.525 2.993 -24.096 1.00 88.38 94 GLU A N 1
ATOM 763 C CA . GLU A 1 94 ? 9.099 1.922 -25.005 1.00 88.38 94 GLU A CA 1
ATOM 764 C C . GLU A 1 94 ? 8.404 0.784 -24.258 1.00 88.38 94 GLU A C 1
ATOM 766 O O . GLU A 1 94 ? 7.364 0.305 -24.712 1.00 88.38 94 GLU A O 1
ATOM 771 N N . ASN A 1 95 ? 8.931 0.393 -23.092 1.00 87.25 95 ASN A N 1
ATOM 772 C CA . ASN A 1 95 ? 8.278 -0.590 -22.231 1.00 87.25 95 ASN A CA 1
ATOM 773 C C . ASN A 1 95 ? 6.901 -0.095 -21.765 1.00 87.25 95 ASN A C 1
ATOM 775 O O . ASN A 1 95 ? 5.920 -0.817 -21.917 1.00 87.25 95 ASN A O 1
ATOM 779 N N . ILE A 1 96 ? 6.788 1.147 -21.277 1.00 81.12 96 ILE A N 1
ATOM 780 C CA . ILE A 1 96 ? 5.499 1.723 -20.848 1.00 81.12 96 ILE A CA 1
ATOM 781 C C . ILE A 1 96 ? 4.489 1.738 -22.003 1.00 81.12 96 ILE A C 1
ATOM 783 O O . ILE A 1 96 ? 3.352 1.305 -21.830 1.00 81.12 96 ILE A O 1
ATOM 787 N N . LYS A 1 97 ? 4.899 2.179 -23.199 1.00 82.50 97 LYS A N 1
ATOM 788 C CA . LYS A 1 97 ? 4.027 2.204 -24.383 1.00 82.50 97 LYS A CA 1
ATOM 789 C C . LYS A 1 97 ? 3.545 0.802 -24.778 1.00 82.50 97 LYS A C 1
ATOM 791 O O . LYS A 1 97 ? 2.398 0.648 -25.187 1.00 82.50 97 LYS A O 1
ATOM 796 N N . ALA A 1 98 ? 4.399 -0.214 -24.645 1.00 81.50 98 ALA A N 1
ATOM 797 C CA . ALA A 1 98 ? 4.073 -1.603 -24.974 1.00 81.50 98 ALA A CA 1
ATOM 798 C C . ALA A 1 98 ? 3.128 -2.280 -23.960 1.00 81.50 98 ALA A C 1
ATOM 800 O O . ALA A 1 98 ? 2.490 -3.279 -24.295 1.00 81.50 98 ALA A O 1
ATOM 801 N N . MET A 1 99 ? 3.026 -1.752 -22.737 1.00 75.50 99 MET A N 1
ATOM 802 C CA . MET A 1 99 ? 2.186 -2.310 -21.670 1.00 75.50 99 MET A CA 1
ATOM 803 C C . MET A 1 99 ? 0.700 -1.933 -21.787 1.00 75.50 99 MET A C 1
ATOM 805 O O . MET A 1 99 ? -0.131 -2.574 -21.148 1.00 75.50 99 MET A O 1
ATOM 809 N N . GLY A 1 100 ? 0.345 -0.948 -22.622 1.00 65.75 100 GLY A N 1
ATOM 810 C CA . GLY A 1 100 ? -1.031 -0.451 -22.752 1.00 65.75 100 GLY A CA 1
ATOM 811 C C . GLY A 1 100 ? -1.459 0.449 -21.578 1.00 65.75 100 GLY A C 1
ATOM 812 O O . GLY A 1 100 ? -0.601 0.914 -20.826 1.00 65.75 100 GLY A O 1
ATOM 813 N N . PRO A 1 101 ? -2.764 0.749 -21.415 1.00 58.75 101 PRO A N 1
ATOM 814 C CA . PRO A 1 101 ? -3.255 1.547 -20.292 1.00 58.75 101 PRO A CA 1
ATOM 815 C C . PRO A 1 101 ? -3.043 0.791 -18.971 1.00 58.75 101 PRO A C 1
ATOM 817 O O . PRO A 1 101 ? -3.828 -0.072 -18.586 1.00 58.75 101 PRO A O 1
ATOM 820 N N . GLY A 1 102 ? -1.939 1.099 -18.294 1.00 58.25 102 GLY A N 1
ATOM 821 C CA . GLY A 1 102 ? -1.617 0.609 -16.960 1.00 58.25 102 GLY A CA 1
ATOM 822 C C . GLY A 1 102 ? -2.152 1.541 -15.875 1.00 58.25 102 GLY A C 1
ATOM 823 O O . GLY A 1 102 ? -2.299 2.744 -16.084 1.00 58.25 102 GLY A O 1
ATOM 824 N N . PHE A 1 103 ? -2.442 0.967 -14.709 1.00 49.91 103 PHE A N 1
ATOM 825 C CA . PHE A 1 103 ? -2.972 1.682 -13.550 1.00 49.91 103 PHE A CA 1
ATOM 826 C C . PHE A 1 103 ? -2.053 2.853 -13.165 1.00 49.91 103 PHE A C 1
ATOM 828 O O . PHE A 1 103 ? -0.875 2.651 -12.863 1.00 49.91 103 PHE A O 1
ATOM 835 N N . GLY A 1 104 ? -2.605 4.068 -13.192 1.00 55.16 104 GLY A N 1
ATOM 836 C CA . GLY A 1 104 ? -1.926 5.286 -12.765 1.00 55.16 104 GLY A CA 1
ATOM 837 C C . GLY A 1 104 ? -1.507 5.227 -11.297 1.00 55.16 104 GLY A C 1
ATOM 838 O O . GLY A 1 104 ? -2.000 4.417 -10.512 1.00 55.16 104 GLY A O 1
ATOM 839 N N . TRP A 1 105 ? -0.546 6.077 -10.960 1.00 43.72 105 TRP A N 1
ATOM 840 C CA . TRP A 1 105 ? -0.014 6.300 -9.619 1.00 43.72 105 TRP A CA 1
ATOM 841 C C . TRP A 1 105 ? -1.096 6.284 -8.517 1.00 43.72 105 TRP A C 1
ATOM 843 O O . TRP A 1 105 ? -2.176 6.847 -8.690 1.00 43.72 105 TRP A O 1
ATOM 853 N N . MET A 1 106 ? -0.786 5.644 -7.386 1.00 44.41 106 MET A N 1
ATOM 854 C CA . MET A 1 106 ? -1.547 5.733 -6.134 1.00 44.41 106 MET A CA 1
ATOM 855 C C . MET A 1 106 ? -0.599 6.351 -5.088 1.00 44.41 106 MET A C 1
ATOM 857 O O . MET A 1 106 ? 0.562 5.923 -5.085 1.00 44.41 106 MET A O 1
ATOM 861 N N . PRO A 1 107 ? -1.057 7.337 -4.289 1.00 42.16 107 PRO A N 1
ATOM 862 C CA . PRO A 1 107 ? -0.245 8.070 -3.315 1.00 42.16 107 PRO A CA 1
ATOM 863 C C . PRO A 1 107 ? 0.607 7.207 -2.394 1.00 42.16 107 PRO A C 1
ATOM 865 O O . PRO A 1 107 ? 0.112 6.136 -1.971 1.00 42.16 107 PRO A O 1
#

Sequence (107 aa):
HLLLSDQEDLAERRQRVSNRLAKAMEDVLGKDWVDSWHVGVPNAHTSTHQTHHTGIVWAYNLIQAWGMLDFAKDRYGPMENHLKKWSVDKTKAENIKAMGPGFGWMP